Protein AF-A0A972LEL5-F1 (afdb_monomer_lite)

pLDDT: mean 86.58, std 15.91, range [35.53, 98.69]

Foldseek 3Di:
DDKDWDWDDDPPDIKIKIKDWDWDQDPPPHFKIKIKMKMWTPDDDQDVPQRDDWTKMKIKIKIKGKDFPDFDDDDDDDDDVPPPPFGWTWIKMKMKMKMAMDRNCPCVRVQHKDWGMKIKIKMKTFPGAGPVVRKTWIKMKMWMKIAMDHNDPDDRIDIDMDIDTDIDD

Structure (mmCIF, N/CA/C/O backbone):
data_AF-A0A972LEL5-F1
#
_entry.id   AF-A0A972LEL5-F1
#
loop_
_atom_site.group_PDB
_atom_site.id
_atom_site.type_symbol
_atom_site.label_atom_id
_atom_site.label_alt_id
_atom_site.label_comp_id
_atom_site.label_asym_id
_atom_site.label_entity_id
_atom_site.label_seq_id
_atom_site.pdbx_PDB_ins_code
_atom_site.Cartn_x
_atom_site.Cartn_y
_atom_site.Cartn_z
_atom_site.occupancy
_atom_site.B_iso_or_equiv
_atom_site.auth_seq_id
_atom_site.auth_comp_id
_atom_site.auth_asym_id
_atom_site.auth_atom_id
_atom_site.pdbx_PDB_model_num
ATOM 1 N N . MET A 1 1 ? 9.553 7.500 11.298 1.00 89.50 1 MET A N 1
ATOM 2 C CA . MET A 1 1 ? 10.203 7.521 9.968 1.00 89.50 1 MET A CA 1
ATOM 3 C C . MET A 1 1 ? 11.074 6.293 9.850 1.00 89.50 1 MET A C 1
ATOM 5 O O . MET A 1 1 ? 11.608 5.855 10.864 1.00 89.50 1 MET A O 1
ATOM 9 N N . PHE A 1 2 ? 11.202 5.749 8.650 1.00 93.06 2 PHE A N 1
ATOM 10 C CA . PHE A 1 2 ? 12.053 4.605 8.364 1.00 93.06 2 PHE A CA 1
ATOM 11 C C . PHE A 1 2 ? 12.707 4.772 6.995 1.00 93.06 2 PHE A C 1
ATOM 13 O O . PHE A 1 2 ? 12.242 5.536 6.148 1.00 93.06 2 PHE A O 1
ATOM 20 N N . GLY A 1 3 ? 13.802 4.051 6.802 1.00 95.81 3 GLY A N 1
ATOM 21 C CA . GLY A 1 3 ? 14.478 3.935 5.526 1.00 95.81 3 GLY A CA 1
ATOM 22 C C . GLY A 1 3 ? 15.147 2.577 5.448 1.00 95.81 3 GLY A C 1
ATOM 23 O O . GLY A 1 3 ? 15.611 2.048 6.459 1.00 95.81 3 GLY A O 1
ATOM 24 N N . SER A 1 4 ? 15.172 1.998 4.260 1.00 95.81 4 SER A N 1
ATOM 25 C CA . SER A 1 4 ? 15.840 0.729 4.020 1.00 95.81 4 SER A CA 1
ATOM 26 C C . SER A 1 4 ? 16.506 0.711 2.652 1.00 95.81 4 SER A C 1
ATOM 28 O O . SER A 1 4 ? 16.123 1.420 1.720 1.00 95.81 4 SER A O 1
ATOM 30 N N . TYR A 1 5 ? 17.549 -0.104 2.561 1.00 97.19 5 TYR A N 1
ATOM 31 C CA . TYR A 1 5 ? 18.226 -0.436 1.323 1.00 97.19 5 TYR A CA 1
ATOM 32 C C . TYR A 1 5 ? 18.166 -1.949 1.168 1.00 97.19 5 TYR A C 1
ATOM 34 O O . TYR A 1 5 ? 18.605 -2.692 2.048 1.00 97.19 5 TYR A O 1
ATOM 42 N N . LEU A 1 6 ? 17.604 -2.391 0.054 1.00 95.38 6 LEU A N 1
ATOM 43 C CA . LEU A 1 6 ? 17.448 -3.790 -0.290 1.00 95.38 6 LEU A CA 1
ATOM 44 C C . LEU A 1 6 ? 18.367 -4.102 -1.463 1.00 95.38 6 LEU A C 1
ATOM 46 O O . LEU A 1 6 ? 18.382 -3.380 -2.460 1.00 95.38 6 LEU A O 1
ATOM 50 N N . SER A 1 7 ? 19.126 -5.186 -1.342 1.00 95.75 7 SER A N 1
ATOM 51 C CA . SER A 1 7 ? 19.977 -5.675 -2.416 1.00 95.75 7 SER A CA 1
ATOM 52 C C . SER A 1 7 ? 19.750 -7.162 -2.620 1.00 95.75 7 SER A C 1
ATOM 54 O O . SER A 1 7 ? 20.111 -7.971 -1.766 1.00 95.75 7 SER A O 1
ATOM 56 N N . GLU A 1 8 ? 19.201 -7.524 -3.769 1.00 94.25 8 GLU A N 1
ATOM 57 C CA . GLU A 1 8 ? 18.804 -8.888 -4.112 1.00 94.25 8 GLU A CA 1
ATOM 58 C C . GLU A 1 8 ? 19.715 -9.446 -5.212 1.00 94.25 8 GLU A C 1
ATOM 60 O O . GLU A 1 8 ? 20.165 -8.692 -6.085 1.00 94.25 8 GLU A O 1
ATOM 65 N N . PRO A 1 9 ? 20.041 -10.749 -5.182 1.00 91.56 9 PRO A N 1
ATOM 66 C CA . PRO A 1 9 ? 20.733 -11.387 -6.294 1.00 91.56 9 PRO A CA 1
ATOM 67 C C . PRO A 1 9 ? 19.839 -11.389 -7.545 1.00 91.56 9 PRO A C 1
ATOM 69 O O . PRO A 1 9 ? 18.664 -11.738 -7.466 1.00 91.56 9 PRO A O 1
ATOM 72 N N . GLY A 1 10 ? 20.406 -11.014 -8.691 1.00 86.19 10 GLY A N 1
ATOM 73 C CA . GLY A 1 10 ? 19.832 -11.250 -10.018 1.00 86.19 10 GLY A CA 1
ATOM 74 C C . GLY A 1 10 ? 20.594 -12.348 -10.769 1.00 86.19 10 GLY A C 1
ATOM 75 O O . GLY A 1 10 ? 21.506 -12.971 -10.218 1.00 86.19 10 GLY A O 1
ATOM 76 N N . TRP A 1 11 ? 20.231 -12.596 -12.025 1.00 83.19 11 TRP A N 1
ATOM 77 C CA . TRP A 1 11 ? 20.865 -13.574 -12.917 1.00 83.19 11 TRP A CA 1
ATOM 78 C C . TRP A 1 11 ? 22.350 -13.314 -13.211 1.00 83.19 11 TRP A C 1
ATOM 80 O O . TRP A 1 11 ? 23.102 -14.260 -13.433 1.00 83.19 11 TRP A O 1
ATOM 90 N N . GLY A 1 12 ? 22.800 -12.066 -13.190 1.00 84.25 12 GLY A N 1
ATOM 91 C CA . GLY A 1 12 ? 24.187 -11.668 -13.423 1.00 84.25 12 GLY A CA 1
ATOM 92 C C . GLY A 1 12 ? 24.615 -10.407 -12.670 1.00 84.25 12 GLY A C 1
ATOM 93 O O . GLY A 1 12 ? 25.809 -10.224 -12.420 1.00 84.25 12 GLY A O 1
ATOM 94 N N . ARG A 1 13 ? 23.682 -9.538 -12.269 1.00 87.19 13 ARG A N 1
ATOM 95 C CA . ARG A 1 13 ? 23.950 -8.356 -11.432 1.00 87.19 13 ARG A CA 1
ATOM 96 C C . ARG A 1 13 ? 22.955 -8.281 -10.278 1.00 87.19 13 ARG A C 1
ATOM 98 O O . ARG A 1 13 ? 21.888 -8.875 -10.315 1.00 87.19 13 ARG A O 1
ATOM 105 N N . ARG A 1 14 ? 23.317 -7.554 -9.219 1.00 91.94 14 ARG A N 1
ATOM 106 C CA . ARG A 1 14 ? 22.405 -7.333 -8.090 1.00 91.94 14 ARG A CA 1
ATOM 107 C C . ARG A 1 14 ? 21.362 -6.278 -8.441 1.00 91.94 14 ARG A C 1
ATOM 109 O O . ARG A 1 14 ? 21.695 -5.240 -9.015 1.00 91.94 14 ARG A O 1
ATOM 116 N N . ASN A 1 15 ? 20.133 -6.531 -8.015 1.00 94.50 15 ASN A N 1
ATOM 117 C CA . ASN A 1 15 ? 19.061 -5.549 -8.001 1.00 94.50 15 ASN A CA 1
ATOM 118 C C . ASN A 1 15 ? 19.147 -4.764 -6.694 1.00 94.50 15 ASN A C 1
ATOM 120 O O . ASN A 1 15 ? 19.337 -5.345 -5.628 1.00 94.50 15 ASN A O 1
ATOM 124 N N . GLU A 1 16 ? 19.039 -3.443 -6.769 1.00 97.31 16 GLU A N 1
ATOM 125 C CA . GLU A 1 16 ? 19.146 -2.565 -5.604 1.00 97.31 16 GLU A CA 1
ATOM 126 C C . GLU A 1 16 ? 17.928 -1.651 -5.538 1.00 97.31 16 GLU A C 1
ATOM 128 O O . GLU A 1 16 ? 17.557 -1.038 -6.541 1.00 97.31 16 GLU A O 1
ATOM 133 N N . THR A 1 17 ? 17.311 -1.545 -4.369 1.00 97.69 17 THR A N 1
ATOM 134 C CA . THR A 1 17 ? 16.114 -0.733 -4.129 1.00 97.69 17 THR A CA 1
ATOM 135 C C . THR A 1 17 ? 16.321 0.077 -2.861 1.00 97.69 17 THR A C 1
ATOM 137 O O . THR A 1 17 ? 16.796 -0.451 -1.858 1.00 97.69 17 THR A O 1
ATOM 140 N N . VAL A 1 18 ? 15.950 1.352 -2.895 1.00 98.06 18 VAL A N 1
ATOM 141 C CA . VAL A 1 18 ? 15.828 2.170 -1.687 1.00 98.06 18 VAL A CA 1
ATOM 142 C C . VAL A 1 18 ? 14.359 2.356 -1.357 1.00 98.06 18 VAL A C 1
ATOM 144 O O . VAL A 1 18 ? 13.520 2.471 -2.252 1.00 98.06 18 VAL A O 1
ATOM 147 N N . ASN A 1 19 ? 14.059 2.390 -0.071 1.00 97.88 19 ASN A N 1
ATOM 148 C CA . ASN A 1 19 ? 12.744 2.676 0.459 1.00 97.88 19 ASN A CA 1
ATOM 149 C C . ASN A 1 19 ? 12.890 3.708 1.580 1.00 97.88 19 ASN A C 1
ATOM 151 O O . ASN A 1 19 ? 13.829 3.640 2.377 1.00 97.88 19 ASN A O 1
ATOM 155 N N . ALA A 1 20 ? 11.970 4.663 1.632 1.00 97.81 20 ALA A N 1
ATOM 156 C CA . ALA A 1 20 ? 11.805 5.540 2.774 1.00 97.81 20 ALA A CA 1
ATOM 157 C C . ALA A 1 20 ? 10.325 5.799 3.031 1.00 97.81 20 ALA A C 1
ATOM 159 O O . ALA A 1 20 ? 9.523 5.890 2.102 1.00 97.81 20 ALA A O 1
ATOM 160 N N . GLY A 1 21 ? 9.976 5.994 4.296 1.00 97.06 21 GLY A N 1
ATOM 161 C CA . GLY A 1 21 ? 8.604 6.282 4.669 1.00 97.06 21 GLY A CA 1
ATOM 162 C C . GLY A 1 21 ? 8.455 6.868 6.061 1.00 97.06 21 GLY A C 1
ATOM 163 O O . GLY A 1 21 ? 9.403 7.013 6.846 1.00 97.06 21 GLY A O 1
ATOM 164 N N . PHE A 1 22 ? 7.223 7.227 6.381 1.00 93.88 22 PHE A N 1
ATOM 165 C CA . PHE A 1 22 ? 6.836 7.671 7.704 1.00 93.88 22 PHE A CA 1
ATOM 166 C C . PHE A 1 22 ? 5.461 7.131 8.075 1.00 93.88 22 PHE A C 1
ATOM 168 O O . PHE A 1 22 ? 4.638 6.823 7.223 1.00 93.88 22 PHE A O 1
ATOM 175 N N . SER A 1 23 ? 5.247 7.057 9.381 1.00 93.69 23 SER A N 1
ATOM 176 C CA . SER A 1 23 ? 3.963 6.789 10.003 1.00 93.69 23 SER A CA 1
ATOM 177 C C . SER A 1 23 ? 3.742 7.886 11.035 1.00 93.69 23 SER A C 1
ATOM 179 O O . SER A 1 23 ? 4.670 8.231 11.779 1.00 93.69 23 SER A O 1
ATOM 181 N N . LEU A 1 24 ? 2.564 8.492 11.012 1.00 90.69 24 LEU A N 1
ATOM 182 C CA . LEU A 1 24 ? 2.156 9.589 11.873 1.00 90.69 24 LEU A CA 1
ATOM 183 C C . LEU A 1 24 ? 0.822 9.230 12.522 1.00 90.69 24 LEU A C 1
ATOM 185 O O . LEU A 1 24 ? -0.179 9.058 11.834 1.00 90.69 24 LEU A O 1
ATOM 189 N N . SER A 1 25 ? 0.800 9.210 13.849 1.00 91.06 25 SER A N 1
ATOM 190 C CA . SER A 1 25 ? -0.423 9.095 14.644 1.00 91.06 25 SER A CA 1
ATOM 191 C C . SER A 1 25 ? -0.520 10.332 15.536 1.00 91.06 25 SER A C 1
ATOM 193 O O . SER A 1 25 ? 0.098 10.357 16.603 1.00 91.06 25 SER A O 1
ATOM 195 N N . PRO A 1 26 ? -1.174 11.415 15.072 1.00 83.50 26 PRO A N 1
ATOM 196 C CA . PRO A 1 26 ? -1.274 12.639 15.851 1.00 83.50 26 PRO A CA 1
ATOM 197 C C . PRO A 1 26 ? -2.097 12.393 17.118 1.00 83.50 26 PRO A C 1
ATOM 199 O O . PRO A 1 26 ? -3.028 11.595 17.128 1.00 83.50 26 PRO A O 1
ATOM 202 N N . SER A 1 27 ? -1.788 13.127 18.187 1.00 80.00 27 SER A N 1
ATOM 203 C CA . SER A 1 27 ? -2.536 13.029 19.448 1.00 80.00 27 SER A CA 1
ATOM 204 C C . SER A 1 27 ? -3.979 13.530 19.333 1.00 80.00 27 SER A C 1
ATOM 206 O O . SER A 1 27 ? -4.795 13.248 20.201 1.00 80.00 27 SER A O 1
ATOM 208 N N . PHE A 1 28 ? -4.301 14.284 18.278 1.00 78.12 28 PHE A N 1
ATOM 209 C CA . PHE A 1 28 ? -5.660 14.703 17.968 1.00 78.12 28 PHE A CA 1
ATOM 210 C C . PHE A 1 28 ? -5.853 14.820 16.443 1.00 78.12 28 PHE A C 1
ATOM 212 O O . PHE A 1 28 ? -5.041 15.488 15.795 1.00 78.12 28 PHE A O 1
ATOM 219 N N . PRO A 1 29 ? -6.913 14.226 15.861 1.00 82.38 29 PRO A N 1
ATOM 220 C CA . PRO A 1 29 ? -7.912 13.375 16.516 1.00 82.38 29 PRO A CA 1
ATOM 221 C C . PRO A 1 29 ? -7.342 11.997 16.896 1.00 82.38 29 PRO A C 1
ATOM 223 O O . PRO A 1 29 ? -6.607 11.389 16.119 1.00 82.38 29 PRO A O 1
ATOM 226 N N . GLU A 1 30 ? -7.702 11.500 18.085 1.00 81.62 30 GLU A N 1
ATOM 227 C CA . GLU A 1 30 ? -7.351 10.141 18.517 1.00 81.62 30 GLU A CA 1
ATOM 228 C C . GLU A 1 30 ? -7.918 9.115 17.524 1.00 81.62 30 GLU A C 1
ATOM 230 O O . GLU A 1 30 ? -9.053 9.258 17.062 1.00 81.62 30 GLU A O 1
ATOM 235 N N . GLY A 1 31 ? -7.113 8.109 17.172 1.00 80.81 31 GLY A N 1
ATOM 236 C CA . GLY A 1 31 ? -7.474 7.065 16.206 1.00 80.81 31 GLY A CA 1
ATOM 237 C C . GLY A 1 31 ? -7.027 7.329 14.765 1.00 80.81 31 GLY A C 1
ATOM 238 O O . GLY A 1 31 ? -7.102 6.414 13.951 1.00 80.81 31 GLY A O 1
ATOM 239 N N . LEU A 1 32 ? -6.524 8.526 14.430 1.00 88.75 32 LEU A N 1
ATOM 240 C CA . LEU A 1 32 ? -5.970 8.805 13.100 1.00 88.75 32 LEU A CA 1
ATOM 241 C C . LEU A 1 32 ? -4.550 8.238 12.951 1.00 88.75 32 LEU A C 1
ATOM 243 O O . LEU A 1 32 ? -3.676 8.479 13.786 1.00 88.75 32 LEU A O 1
ATOM 247 N N . ARG A 1 33 ? -4.297 7.554 11.835 1.00 93.94 33 ARG A N 1
ATOM 248 C CA . ARG A 1 33 ? -2.968 7.144 11.370 1.00 93.94 33 ARG A CA 1
ATOM 249 C C . ARG A 1 33 ? -2.783 7.569 9.918 1.00 93.94 33 ARG A C 1
ATOM 251 O O . ARG A 1 33 ? -3.660 7.351 9.085 1.00 93.94 33 ARG A O 1
ATOM 258 N N . ILE A 1 34 ? -1.643 8.174 9.615 1.00 94.50 34 ILE A N 1
ATOM 259 C CA . ILE A 1 34 ? -1.225 8.512 8.257 1.00 94.50 34 ILE A CA 1
ATOM 260 C C . ILE A 1 34 ? 0.110 7.832 7.996 1.00 94.50 34 ILE A C 1
ATOM 262 O O . ILE A 1 34 ? 1.084 8.085 8.701 1.00 94.50 34 ILE A O 1
ATOM 266 N N . ASP A 1 35 ? 0.157 7.016 6.956 1.00 96.44 35 ASP A N 1
ATOM 267 C CA . ASP A 1 35 ? 1.354 6.311 6.522 1.00 96.44 35 ASP A CA 1
ATOM 268 C C . ASP A 1 35 ? 1.703 6.759 5.109 1.00 96.44 35 ASP A C 1
ATOM 270 O O . ASP A 1 35 ? 0.824 6.863 4.255 1.00 96.44 35 ASP A O 1
ATOM 274 N N . ALA A 1 36 ? 2.975 7.018 4.836 1.00 97.75 36 ALA A N 1
ATOM 275 C CA . ALA A 1 36 ? 3.444 7.233 3.477 1.00 97.75 36 ALA A CA 1
ATOM 276 C C . ALA A 1 36 ? 4.775 6.529 3.256 1.00 97.75 36 ALA A C 1
ATOM 278 O O . ALA A 1 36 ? 5.640 6.507 4.133 1.00 97.75 36 ALA A O 1
ATOM 279 N N . GLU A 1 37 ? 4.942 5.978 2.065 1.00 98.25 37 GLU A N 1
ATOM 280 C CA . GLU A 1 37 ? 6.098 5.181 1.688 1.00 98.25 37 GLU A CA 1
ATOM 281 C C . GLU A 1 37 ? 6.457 5.447 0.230 1.00 98.25 37 GLU A C 1
ATOM 283 O O . GLU A 1 37 ? 5.588 5.562 -0.635 1.00 98.25 37 GLU A O 1
ATOM 288 N N . TYR A 1 38 ? 7.750 5.543 -0.044 1.00 98.25 38 TYR A N 1
ATOM 289 C CA . TYR A 1 38 ? 8.300 5.658 -1.380 1.00 98.25 38 TYR A CA 1
ATOM 290 C C . TYR A 1 38 ? 9.412 4.634 -1.568 1.00 98.25 38 TYR A C 1
ATOM 292 O O . TYR A 1 38 ? 10.344 4.557 -0.766 1.00 98.25 38 TYR A O 1
ATOM 300 N N . MET A 1 39 ? 9.333 3.879 -2.655 1.00 98.12 39 MET A N 1
ATOM 301 C CA . MET A 1 39 ? 10.312 2.880 -3.064 1.00 98.12 39 MET A CA 1
ATOM 302 C C . MET A 1 39 ? 10.816 3.216 -4.463 1.00 98.12 39 MET A C 1
ATOM 304 O O . MET A 1 39 ? 10.015 3.509 -5.345 1.00 98.12 39 MET A O 1
ATOM 308 N N . LYS A 1 40 ? 12.131 3.146 -4.691 1.00 98.19 40 LYS A N 1
ATOM 309 C CA . LYS A 1 40 ? 12.738 3.346 -6.018 1.00 98.19 40 LYS A CA 1
ATOM 310 C C . LYS A 1 40 ? 13.829 2.319 -6.270 1.00 98.19 40 LYS A C 1
ATOM 312 O O . LYS A 1 40 ? 14.738 2.130 -5.455 1.00 98.19 40 LYS A O 1
ATOM 317 N N . ALA A 1 41 ? 13.766 1.694 -7.434 1.00 97.38 41 ALA A N 1
ATOM 318 C CA . ALA A 1 41 ? 14.840 0.888 -7.977 1.00 97.38 41 ALA A CA 1
ATOM 319 C C . ALA A 1 41 ? 16.058 1.769 -8.305 1.00 97.38 41 ALA A C 1
ATOM 321 O O . ALA A 1 41 ? 15.975 2.722 -9.079 1.00 97.38 41 ALA A O 1
ATOM 322 N N . LEU A 1 42 ? 17.214 1.444 -7.732 1.00 95.94 42 LEU A N 1
ATOM 323 C CA . LEU A 1 42 ? 18.483 2.119 -8.017 1.00 95.94 42 LEU A CA 1
ATOM 324 C C . LEU A 1 42 ? 19.243 1.417 -9.141 1.00 95.94 42 LEU A C 1
ATOM 326 O O . LEU A 1 42 ? 19.792 2.072 -10.036 1.00 95.94 42 LEU A O 1
ATOM 330 N N . LYS A 1 43 ? 19.255 0.083 -9.078 1.00 94.44 43 LYS A N 1
ATOM 331 C CA . LYS A 1 43 ? 19.858 -0.802 -10.071 1.00 94.44 43 LYS A CA 1
ATOM 332 C C . LYS A 1 43 ? 18.918 -1.960 -10.350 1.00 94.44 43 LYS A C 1
ATOM 334 O O . LYS A 1 43 ? 18.326 -2.526 -9.421 1.00 94.44 43 LYS A O 1
ATOM 339 N N . ARG A 1 44 ? 18.815 -2.305 -11.625 1.00 93.19 44 ARG A N 1
ATOM 340 C CA . ARG A 1 44 ? 18.132 -3.504 -12.091 1.00 93.19 44 ARG A CA 1
ATOM 341 C C . ARG A 1 44 ? 19.019 -4.260 -13.056 1.00 93.19 44 ARG A C 1
ATOM 343 O O . ARG A 1 44 ? 20.002 -3.726 -13.566 1.00 93.19 44 ARG A O 1
ATOM 350 N N . GLU A 1 45 ? 18.672 -5.504 -13.307 1.00 90.19 45 GLU A N 1
ATOM 351 C CA . GLU A 1 45 ? 19.174 -6.193 -14.482 1.00 90.19 45 GLU A CA 1
ATOM 352 C C . GLU A 1 45 ? 18.569 -5.600 -15.750 1.00 90.19 45 GLU A C 1
ATOM 354 O O . GLU A 1 45 ? 17.513 -4.965 -15.731 1.00 90.19 45 GLU A O 1
ATOM 359 N N . GLU A 1 46 ? 19.288 -5.759 -16.854 1.00 89.31 46 GLU A N 1
ATOM 360 C CA . GLU A 1 46 ? 18.771 -5.355 -18.153 1.00 89.31 46 GLU A CA 1
ATOM 361 C C . GLU A 1 46 ? 17.665 -6.319 -18.568 1.00 89.31 46 GLU A C 1
ATOM 363 O O . GLU A 1 46 ? 17.818 -7.539 -18.480 1.00 89.31 46 GLU A O 1
ATOM 368 N N . TYR A 1 47 ? 16.543 -5.766 -19.018 1.00 81.50 47 TYR A N 1
ATOM 369 C CA . TYR A 1 47 ? 15.420 -6.577 -19.458 1.00 81.50 47 TYR A CA 1
ATOM 370 C C . TYR A 1 47 ? 15.775 -7.273 -20.774 1.00 81.50 47 TYR A C 1
ATOM 372 O O . TYR A 1 47 ? 16.188 -6.628 -21.748 1.00 81.50 47 TYR A O 1
ATOM 380 N N . ALA A 1 48 ? 15.607 -8.596 -20.807 1.00 71.88 48 ALA A N 1
ATOM 381 C CA . ALA A 1 48 ? 15.839 -9.386 -22.007 1.00 71.88 48 ALA A CA 1
ATOM 382 C C . ALA A 1 48 ? 14.904 -8.899 -23.128 1.00 71.88 48 ALA A C 1
ATOM 384 O O . ALA A 1 48 ? 13.686 -8.936 -22.985 1.00 71.88 48 ALA A O 1
ATOM 385 N N . GLY A 1 49 ? 15.483 -8.414 -24.229 1.00 73.81 49 GLY A N 1
ATOM 386 C CA . GLY A 1 49 ? 14.748 -7.852 -25.369 1.00 73.81 49 GLY A CA 1
ATOM 387 C C . GLY A 1 49 ? 14.755 -6.321 -25.454 1.00 73.81 49 GLY A C 1
ATOM 388 O O . GLY A 1 49 ? 14.672 -5.804 -26.561 1.00 73.81 49 GLY A O 1
ATOM 389 N N . ALA A 1 50 ? 14.949 -5.603 -24.341 1.00 80.75 50 ALA A N 1
ATOM 390 C CA . ALA A 1 50 ? 15.035 -4.136 -24.335 1.00 80.75 50 ALA A CA 1
ATOM 391 C C . ALA A 1 50 ? 16.469 -3.598 -24.216 1.00 80.75 50 ALA A C 1
ATOM 393 O O . ALA A 1 50 ? 16.740 -2.462 -24.597 1.00 80.75 50 ALA A O 1
ATOM 394 N N . GLY A 1 51 ? 17.400 -4.388 -23.665 1.00 84.25 51 GLY A N 1
ATOM 395 C CA . GLY A 1 51 ? 18.808 -3.988 -23.531 1.00 84.25 51 GLY A CA 1
ATOM 396 C C . GLY A 1 51 ? 19.038 -2.794 -22.596 1.00 84.25 51 GLY A C 1
ATOM 397 O O . GLY A 1 51 ? 20.076 -2.140 -22.672 1.00 84.25 51 GLY A O 1
ATOM 398 N N . ARG A 1 52 ? 18.070 -2.485 -21.723 1.00 89.56 52 ARG A N 1
ATOM 399 C CA . ARG A 1 52 ? 18.176 -1.424 -20.717 1.00 89.56 52 ARG A CA 1
ATOM 400 C C . ARG A 1 52 ? 17.568 -1.839 -19.382 1.00 89.56 52 ARG A C 1
ATOM 402 O O . ARG A 1 52 ? 16.845 -2.828 -19.289 1.00 89.56 52 ARG A O 1
ATOM 409 N N . GLN A 1 53 ? 17.895 -1.070 -18.349 1.00 92.88 53 GLN A N 1
ATOM 410 C CA . GLN A 1 53 ? 17.333 -1.210 -17.007 1.00 92.88 53 GLN A CA 1
ATOM 411 C C . GLN A 1 53 ? 16.119 -0.296 -16.858 1.00 92.88 53 GLN A C 1
ATOM 413 O O . GLN A 1 53 ? 16.166 0.846 -17.318 1.00 92.88 53 GLN A O 1
ATOM 418 N N . TYR A 1 54 ? 15.103 -0.780 -16.149 1.00 93.81 54 TYR A N 1
ATOM 419 C CA . TYR A 1 54 ? 13.913 -0.014 -15.788 1.00 93.81 54 TYR A CA 1
ATOM 420 C C . TYR A 1 54 ? 13.930 0.263 -14.295 1.00 93.81 54 TYR A C 1
ATOM 422 O O . TYR A 1 54 ? 13.887 -0.650 -13.472 1.00 93.81 54 TYR A O 1
ATOM 430 N N . LYS A 1 55 ? 14.072 1.529 -13.922 1.00 95.50 55 LYS A N 1
ATOM 431 C CA . LYS A 1 55 ? 14.169 1.958 -12.530 1.00 95.50 55 LYS A CA 1
ATOM 432 C C . LYS A 1 55 ? 12.794 2.296 -11.986 1.00 95.50 55 LYS A C 1
ATOM 434 O O . LYS A 1 55 ? 12.487 3.457 -11.741 1.00 95.50 55 LYS A O 1
ATOM 439 N N . GLU A 1 56 ? 11.984 1.276 -11.767 1.00 96.62 56 GLU A N 1
ATOM 440 C CA . GLU A 1 56 ? 10.609 1.434 -11.297 1.00 96.62 56 GLU A CA 1
ATOM 441 C C . GLU A 1 56 ? 10.541 2.124 -9.923 1.00 96.62 56 GLU A C 1
ATOM 443 O O . GLU A 1 56 ? 11.452 2.002 -9.090 1.00 96.62 56 GLU A O 1
ATOM 448 N N . ALA A 1 57 ? 9.449 2.840 -9.674 1.00 97.94 57 ALA A N 1
ATOM 449 C CA . ALA A 1 57 ? 9.142 3.457 -8.393 1.00 97.94 57 ALA A CA 1
ATOM 450 C C . ALA A 1 57 ? 7.706 3.178 -7.965 1.00 97.94 57 ALA A C 1
ATOM 452 O O . ALA A 1 57 ? 6.801 3.088 -8.793 1.00 97.94 57 ALA A O 1
ATOM 453 N N . VAL A 1 58 ? 7.489 3.140 -6.655 1.00 98.12 58 VAL A N 1
ATOM 454 C CA . VAL A 1 58 ? 6.151 3.126 -6.068 1.00 98.12 58 VAL A CA 1
ATOM 455 C C . VAL A 1 58 ? 6.089 4.172 -4.973 1.00 98.12 58 VAL A C 1
ATOM 457 O O . VAL A 1 58 ? 6.945 4.212 -4.093 1.00 98.12 58 VAL A O 1
ATOM 460 N N . PHE A 1 59 ? 5.068 5.014 -5.020 1.00 98.38 59 PHE A N 1
ATOM 461 C CA . PHE A 1 59 ? 4.678 5.875 -3.915 1.00 98.38 59 PHE A CA 1
ATOM 462 C C . PHE A 1 59 ? 3.347 5.381 -3.370 1.00 98.38 59 PHE A C 1
ATOM 464 O O . PHE A 1 59 ? 2.439 5.099 -4.148 1.00 98.38 59 PHE A O 1
ATOM 471 N N . SER A 1 60 ? 3.195 5.319 -2.054 1.00 98.31 60 SER A N 1
ATOM 472 C CA . SER A 1 60 ? 1.895 5.095 -1.442 1.00 98.31 60 SER A CA 1
ATOM 473 C C . SER A 1 60 ? 1.660 6.011 -0.256 1.00 98.31 60 SER A C 1
ATOM 475 O O . SER A 1 60 ? 2.586 6.360 0.474 1.00 98.31 60 SER A O 1
ATOM 477 N N . VAL A 1 61 ? 0.404 6.400 -0.074 1.00 98.31 61 VAL A N 1
ATOM 478 C CA . VAL A 1 61 ? -0.068 7.137 1.094 1.00 98.31 61 VAL A CA 1
ATOM 479 C C . VAL A 1 61 ? -1.379 6.530 1.561 1.00 98.31 61 VAL A C 1
ATOM 481 O O . VAL A 1 61 ? -2.261 6.230 0.757 1.00 98.31 61 VAL A O 1
ATOM 484 N N . THR A 1 62 ? -1.493 6.337 2.866 1.00 98.12 62 THR A N 1
ATOM 485 C CA . THR A 1 62 ? -2.657 5.766 3.529 1.00 98.12 62 THR A CA 1
ATOM 486 C C . THR A 1 62 ? -3.094 6.696 4.646 1.00 98.12 62 THR A C 1
ATOM 488 O O . THR A 1 62 ? -2.266 7.178 5.414 1.00 98.12 62 THR A O 1
ATOM 491 N N . ALA A 1 63 ? -4.396 6.926 4.752 1.00 96.81 63 ALA A N 1
ATOM 492 C CA . ALA A 1 63 ? -5.020 7.523 5.920 1.00 96.81 63 ALA A CA 1
ATOM 493 C C . ALA A 1 63 ? -6.003 6.506 6.497 1.00 96.81 63 ALA A C 1
ATOM 495 O O . ALA A 1 63 ? -6.910 6.057 5.796 1.00 96.81 63 ALA A O 1
ATOM 496 N N . ALA A 1 64 ? -5.810 6.135 7.756 1.00 95.81 64 ALA A N 1
ATOM 497 C CA . ALA A 1 64 ? -6.666 5.218 8.486 1.00 95.81 64 ALA A CA 1
ATOM 498 C C . ALA A 1 64 ? -7.224 5.899 9.734 1.00 95.81 64 ALA A C 1
ATOM 500 O O . ALA A 1 64 ? -6.548 6.716 10.358 1.00 95.81 64 ALA A O 1
ATOM 501 N N . TYR A 1 65 ? -8.457 5.568 10.091 1.00 91.88 65 TYR A N 1
ATOM 502 C CA . TYR A 1 65 ? -9.093 6.049 11.305 1.00 91.88 65 TYR A CA 1
ATOM 503 C C . TYR A 1 65 ? -9.762 4.894 12.042 1.00 91.88 65 TYR A C 1
ATOM 505 O O . TYR A 1 65 ? -10.578 4.174 11.462 1.00 91.88 65 TYR A O 1
ATOM 513 N N . GLU A 1 66 ? -9.417 4.730 13.314 1.00 89.25 66 GLU A N 1
ATOM 514 C CA . GLU A 1 66 ? -10.014 3.734 14.196 1.00 89.25 66 GLU A CA 1
ATOM 515 C C . GLU A 1 66 ? -11.134 4.346 15.045 1.00 89.25 66 GLU A C 1
ATOM 517 O O . GLU A 1 66 ? -10.939 5.300 15.797 1.00 89.25 66 GLU A O 1
ATOM 522 N N . PHE A 1 67 ? -12.319 3.751 14.950 1.00 85.38 67 PHE A N 1
ATOM 523 C CA . PHE A 1 67 ? -13.470 4.039 15.789 1.00 85.38 67 PHE A CA 1
ATOM 524 C C . PHE A 1 67 ? -13.616 2.943 16.843 1.00 85.38 67 PHE A C 1
ATOM 526 O O . PHE A 1 67 ? -13.833 1.781 16.503 1.00 85.38 67 PHE A O 1
ATOM 533 N N . VAL A 1 68 ? -13.605 3.294 18.129 1.00 78.75 68 VAL A N 1
ATOM 534 C CA . VAL A 1 68 ? -13.977 2.345 19.189 1.00 78.75 68 VAL A CA 1
ATOM 535 C C . VAL A 1 68 ? -15.491 2.396 19.384 1.00 78.75 68 VAL A C 1
ATOM 537 O O . VAL A 1 68 ? -16.009 3.286 20.056 1.00 78.75 68 VAL A O 1
ATOM 540 N N . LEU A 1 69 ? -16.220 1.450 18.784 1.00 70.31 69 LEU A N 1
ATOM 541 C CA . LEU A 1 69 ? -17.690 1.481 18.763 1.00 70.31 69 LEU A CA 1
ATOM 542 C C . LEU A 1 69 ? -18.307 1.147 20.126 1.00 70.31 69 LEU A C 1
ATOM 544 O O . LEU A 1 69 ? -19.364 1.670 20.485 1.00 70.31 69 LEU A O 1
ATOM 548 N N . ARG A 1 70 ? -17.655 0.265 20.891 1.00 63.09 70 ARG A N 1
ATOM 549 C CA . ARG A 1 70 ? -18.070 -0.140 22.238 1.00 63.09 70 ARG A CA 1
ATOM 550 C C . ARG A 1 70 ? -16.851 -0.416 23.109 1.00 63.09 70 ARG A C 1
ATOM 552 O O . ARG A 1 70 ? -15.975 -1.181 22.717 1.00 63.09 70 ARG A O 1
ATOM 559 N N . LYS A 1 71 ? -16.848 0.156 24.316 1.00 58.84 71 LYS A N 1
ATOM 560 C CA . LYS A 1 71 ? -16.036 -0.298 25.453 1.00 58.84 71 LYS A CA 1
ATOM 561 C C . LYS A 1 71 ? -16.997 -0.888 26.482 1.00 58.84 71 LYS A C 1
ATOM 563 O O . LYS A 1 71 ? -17.859 -0.169 26.986 1.00 58.84 71 LYS A O 1
ATOM 568 N N . ARG A 1 72 ? -16.922 -2.192 26.763 1.00 56.69 72 ARG A N 1
ATOM 569 C CA . ARG A 1 72 ? -17.691 -2.791 27.867 1.00 56.69 72 ARG A CA 1
ATOM 570 C C . ARG A 1 72 ? -16.863 -2.728 29.144 1.00 56.69 72 ARG A C 1
ATOM 572 O O . ARG A 1 72 ? -15.869 -3.432 29.255 1.00 56.69 72 ARG A O 1
ATOM 579 N N . GLU A 1 73 ? 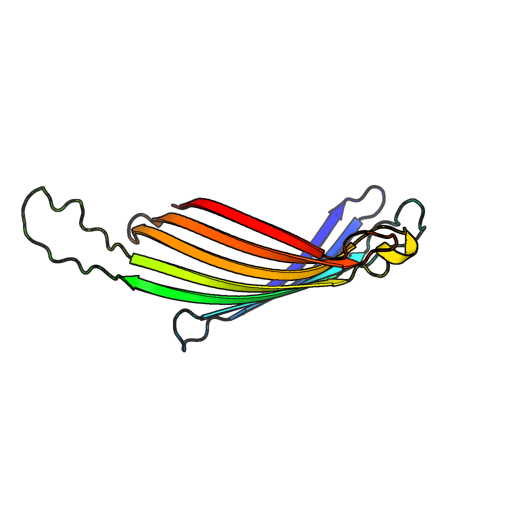-17.282 -1.906 30.102 1.00 47.81 73 GLU A N 1
ATOM 580 C CA . GLU A 1 73 ? -16.682 -1.900 31.438 1.00 47.81 73 GLU A CA 1
ATOM 581 C C . GLU A 1 73 ? -17.072 -3.147 32.240 1.00 47.81 73 GLU A C 1
ATOM 583 O O . GLU A 1 73 ? -18.220 -3.604 32.221 1.00 47.81 73 GLU A O 1
ATOM 588 N N . SER A 1 74 ? -16.099 -3.670 32.986 1.00 46.19 74 SER A N 1
ATOM 589 C CA . SER A 1 74 ? -16.283 -4.748 33.953 1.00 46.19 74 SER A CA 1
ATOM 590 C C . SER A 1 74 ? -17.085 -4.246 35.158 1.00 46.19 74 SER A C 1
ATOM 592 O O . SER A 1 74 ? -16.607 -3.423 35.937 1.00 46.19 74 SER A O 1
ATOM 594 N N . ARG A 1 75 ? -18.306 -4.756 35.343 1.00 42.91 75 ARG A N 1
ATOM 595 C CA . ARG A 1 75 ? -18.999 -4.712 36.639 1.00 42.91 75 ARG A CA 1
ATOM 596 C C . ARG A 1 75 ? -18.873 -6.090 37.284 1.00 42.91 75 ARG A C 1
ATOM 598 O O . ARG A 1 75 ? -19.578 -7.013 36.888 1.00 42.91 75 ARG A O 1
ATOM 605 N N . GLY A 1 76 ? -17.946 -6.223 38.234 1.00 39.12 76 GLY A N 1
ATOM 606 C CA . GLY A 1 76 ? -17.756 -7.446 39.021 1.00 39.12 76 GLY A CA 1
ATOM 607 C C . GLY A 1 76 ? -18.959 -7.787 39.911 1.00 39.12 76 GLY A C 1
ATOM 608 O O . GLY A 1 76 ? -19.734 -6.904 40.290 1.00 39.12 76 GLY A O 1
ATOM 609 N N . GLY A 1 77 ? -19.096 -9.066 40.261 1.00 35.53 77 GLY A N 1
ATOM 610 C CA . GLY A 1 77 ? -20.120 -9.597 41.155 1.00 35.53 77 GLY A CA 1
ATOM 611 C C . GLY A 1 77 ? -19.958 -11.105 41.372 1.00 35.53 77 GLY A C 1
ATOM 612 O O . GLY A 1 77 ? -20.460 -11.897 40.577 1.00 35.53 77 GLY A O 1
ATOM 613 N N . GLY A 1 78 ? -19.274 -11.450 42.471 1.00 44.44 78 GLY A N 1
ATOM 614 C CA . GLY A 1 78 ? -18.897 -12.784 42.949 1.00 44.44 78 GLY A CA 1
ATOM 615 C C . GLY A 1 78 ? -19.822 -13.938 42.564 1.00 44.44 78 GLY A C 1
ATOM 616 O O . GLY A 1 78 ? -20.981 -13.919 42.970 1.00 44.44 78 GLY A O 1
ATOM 617 N N . LEU A 1 79 ? -19.268 -14.950 41.876 1.00 46.19 79 LEU A N 1
ATOM 618 C CA . LEU A 1 79 ? -19.614 -16.396 41.859 1.00 46.19 79 LEU A CA 1
ATOM 619 C C . LEU A 1 79 ? -19.404 -16.966 40.448 1.00 46.19 79 LEU A C 1
ATOM 621 O O . LEU A 1 79 ? -20.128 -16.574 39.548 1.00 46.19 79 LEU A O 1
ATOM 625 N N . PHE A 1 80 ? -18.453 -17.905 40.296 1.00 40.66 80 PHE A N 1
ATOM 626 C CA . PHE A 1 80 ? -18.156 -18.912 39.235 1.00 40.66 80 PHE A CA 1
ATOM 627 C C . PHE A 1 80 ? -18.504 -18.685 37.732 1.00 40.66 80 PHE A C 1
ATOM 629 O O . PHE A 1 80 ? -17.834 -19.268 36.881 1.00 40.66 80 PHE A O 1
ATOM 636 N N . ALA A 1 81 ? -19.460 -17.832 37.371 1.00 43.09 81 ALA A N 1
ATOM 637 C CA . ALA A 1 81 ? -19.719 -17.262 3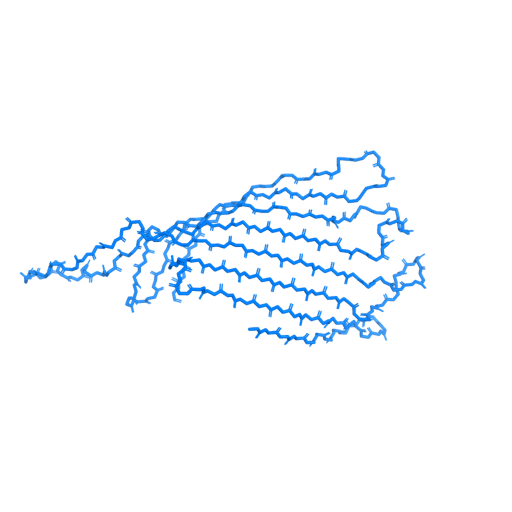6.049 1.00 43.09 81 ALA A CA 1
ATOM 638 C C . ALA A 1 81 ? -18.747 -16.117 35.668 1.00 43.09 81 ALA A C 1
ATOM 640 O O . ALA A 1 81 ? -18.676 -15.728 34.503 1.00 43.09 81 ALA A O 1
ATOM 641 N N . GLU A 1 82 ? -17.952 -15.612 36.618 1.00 39.06 82 GLU A N 1
ATOM 642 C CA . GLU A 1 82 ? -17.041 -14.461 36.462 1.00 39.06 82 GLU A CA 1
ATOM 643 C C . GLU A 1 82 ? -15.750 -14.714 35.654 1.00 39.06 82 GLU A C 1
ATOM 645 O O . GLU A 1 82 ? -14.918 -13.822 35.534 1.00 39.06 82 GLU A O 1
ATOM 650 N N . ARG A 1 83 ? -15.569 -15.879 35.015 1.00 42.47 83 ARG A N 1
ATOM 651 C CA . ARG A 1 83 ? -14.418 -16.100 34.106 1.00 42.47 83 ARG A CA 1
ATOM 652 C C . ARG A 1 83 ? -14.592 -15.506 32.699 1.00 42.47 83 ARG A C 1
ATOM 654 O O . ARG A 1 83 ? -13.744 -15.732 31.849 1.00 42.47 83 ARG A O 1
ATOM 661 N N . ARG A 1 84 ? -15.680 -14.778 32.420 1.00 40.91 84 ARG A N 1
ATOM 662 C CA . ARG A 1 84 ? -15.942 -14.148 31.106 1.00 40.91 84 ARG A CA 1
ATOM 663 C C . ARG A 1 84 ? -15.875 -12.617 31.120 1.00 40.91 84 ARG A C 1
ATOM 665 O O . ARG A 1 84 ? -16.445 -11.976 30.242 1.00 40.91 84 ARG A O 1
ATOM 672 N N . ALA A 1 85 ? -15.196 -12.020 32.093 1.00 40.72 85 ALA A N 1
ATOM 673 C CA . ALA A 1 85 ? -14.978 -10.577 32.125 1.00 40.72 85 ALA A CA 1
ATOM 674 C C . ALA A 1 85 ? -13.647 -10.222 31.443 1.00 40.72 85 ALA A C 1
ATOM 676 O O . ALA A 1 85 ? -12.672 -9.882 32.103 1.00 40.72 85 ALA A O 1
ATOM 677 N N . HIS A 1 86 ? -13.621 -10.328 30.116 1.00 48.47 86 HIS A N 1
ATOM 678 C CA . HIS A 1 86 ? -12.570 -9.739 29.287 1.00 48.47 86 HIS A CA 1
ATOM 679 C C . HIS A 1 86 ? -13.062 -8.369 28.808 1.00 48.47 86 HIS A C 1
ATOM 681 O O . HIS A 1 86 ? -14.240 -8.228 28.464 1.00 48.47 86 HIS A O 1
ATOM 687 N N . LEU A 1 87 ? -12.200 -7.350 28.832 1.00 49.19 87 LEU A N 1
ATOM 688 C CA . LEU A 1 87 ? -12.487 -6.057 28.209 1.00 49.19 87 LEU A CA 1
ATOM 689 C C . LEU A 1 87 ? -12.624 -6.299 26.704 1.00 49.19 87 LEU A C 1
ATOM 691 O O . LEU A 1 87 ? -11.627 -6.409 26.004 1.00 49.19 87 LEU A O 1
ATOM 695 N N . ILE A 1 88 ? -13.863 -6.448 26.232 1.00 59.72 88 ILE A N 1
ATOM 696 C CA . ILE A 1 88 ? -14.161 -6.594 24.809 1.00 59.72 88 ILE A CA 1
ATOM 697 C C . ILE A 1 88 ? -14.295 -5.189 24.236 1.00 59.72 88 ILE A C 1
ATOM 699 O O . ILE A 1 88 ? -15.257 -4.474 24.553 1.00 59.72 88 ILE A O 1
ATOM 703 N N . SER A 1 89 ? -13.332 -4.799 23.409 1.00 67.50 89 SER A N 1
ATOM 704 C CA . SER A 1 89 ? -13.467 -3.649 22.521 1.00 67.50 89 SER A CA 1
ATOM 705 C C . SER A 1 89 ? -13.916 -4.115 21.135 1.00 67.50 89 SER A C 1
ATOM 707 O O . SER A 1 89 ? -13.529 -5.178 20.655 1.00 67.50 89 SER A O 1
ATOM 709 N N . GLU A 1 90 ? -14.778 -3.329 20.495 1.00 79.19 90 GLU A N 1
ATOM 710 C CA . GLU A 1 90 ? -15.218 -3.569 19.115 1.00 79.19 90 GLU A CA 1
ATOM 711 C C . GLU A 1 90 ? -14.707 -2.430 18.209 1.00 79.19 90 GLU A C 1
ATOM 713 O O . GLU A 1 90 ? -15.478 -1.523 17.872 1.00 79.19 90 GLU A O 1
ATOM 718 N N . PRO A 1 91 ? -13.399 -2.386 17.883 1.00 82.12 91 PRO A N 1
ATOM 719 C CA . PRO A 1 91 ? -12.857 -1.369 16.995 1.00 82.12 91 PRO A CA 1
ATOM 720 C C . PRO A 1 91 ? -13.287 -1.604 15.541 1.00 82.12 91 PRO A C 1
ATOM 722 O O . PRO A 1 91 ? -13.301 -2.732 15.035 1.00 82.12 91 PRO A O 1
ATOM 725 N N . LEU A 1 92 ? -13.606 -0.504 14.867 1.00 89.19 92 LEU A N 1
ATOM 726 C CA . LEU A 1 92 ? -13.795 -0.407 13.428 1.00 89.19 92 LEU A CA 1
ATOM 727 C C . LEU A 1 92 ? -12.699 0.501 12.867 1.00 89.19 92 LEU A C 1
ATOM 729 O O . LEU A 1 92 ? -12.715 1.699 13.119 1.00 89.19 92 LEU A O 1
ATOM 733 N N . GLU A 1 93 ? -11.774 -0.047 12.090 1.00 92.25 93 GLU A N 1
ATOM 734 C CA . GLU A 1 93 ? -10.792 0.734 11.332 1.00 92.25 93 GLU A CA 1
ATOM 735 C C . GLU A 1 93 ? -11.330 0.964 9.918 1.00 92.25 93 GLU A C 1
ATOM 737 O O . GLU A 1 93 ? -11.807 0.027 9.275 1.00 92.25 93 GLU A O 1
ATOM 742 N N . VAL A 1 94 ? -11.255 2.197 9.422 1.00 96.31 94 VAL A N 1
ATOM 743 C CA . VAL A 1 94 ? -11.511 2.536 8.016 1.00 96.31 94 VAL A CA 1
ATOM 744 C C . VAL A 1 94 ? -10.246 3.140 7.434 1.00 96.31 94 VAL A C 1
ATOM 746 O O . VAL A 1 94 ? -9.652 4.019 8.054 1.00 96.31 94 VAL A O 1
ATOM 749 N N . ALA A 1 95 ? -9.845 2.702 6.243 1.00 97.19 95 ALA A N 1
ATOM 750 C CA . ALA A 1 95 ? -8.628 3.158 5.588 1.00 97.19 95 ALA A CA 1
ATOM 751 C C . ALA A 1 95 ? -8.866 3.545 4.126 1.00 97.19 95 ALA A C 1
ATOM 753 O O . ALA A 1 95 ? -9.580 2.866 3.385 1.00 97.19 95 ALA A O 1
ATOM 754 N N . LEU A 1 96 ? -8.214 4.627 3.712 1.00 98.31 96 LEU A N 1
ATOM 755 C CA . LEU A 1 96 ? -8.089 5.063 2.327 1.00 98.31 96 LEU A CA 1
ATOM 756 C C . LEU A 1 96 ? -6.619 4.999 1.942 1.00 98.31 96 LEU A C 1
ATOM 758 O O . LEU A 1 96 ? -5.778 5.533 2.665 1.00 98.31 96 LEU A O 1
ATOM 762 N N . ARG A 1 97 ? -6.313 4.392 0.798 1.00 98.44 97 ARG A N 1
ATOM 763 C CA . ARG A 1 97 ? -4.953 4.320 0.266 1.00 98.44 97 ARG A CA 1
ATOM 764 C C . ARG A 1 9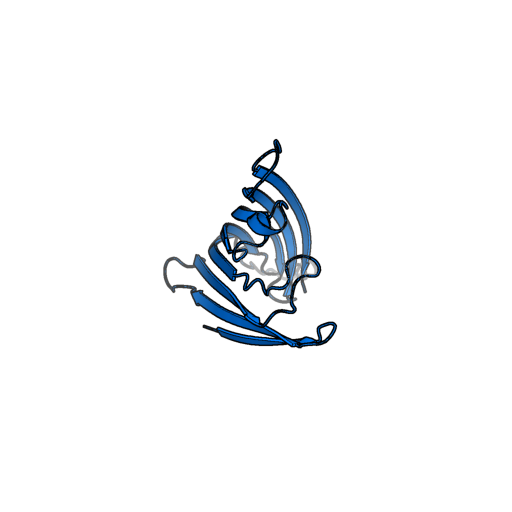7 ? -4.914 4.759 -1.188 1.00 98.44 97 ARG A C 1
ATOM 766 O O . ARG A 1 97 ? -5.761 4.365 -1.987 1.00 98.44 97 ARG A O 1
ATOM 773 N N . TYR A 1 98 ? -3.895 5.542 -1.513 1.00 98.62 98 TYR A N 1
ATOM 774 C CA . TYR A 1 98 ? -3.49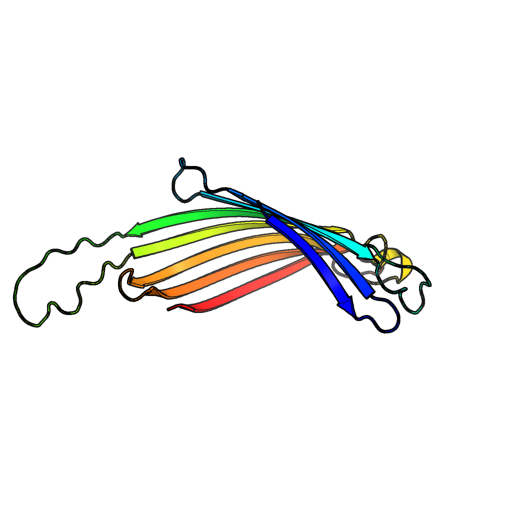4 5.850 -2.876 1.00 98.62 98 TYR A CA 1
ATOM 775 C C . TYR A 1 98 ? -2.098 5.287 -3.128 1.00 98.62 98 TYR A C 1
ATOM 777 O O . TYR A 1 98 ? -1.210 5.431 -2.286 1.00 98.62 98 TYR A O 1
ATOM 785 N N . GLU A 1 99 ? -1.908 4.667 -4.286 1.00 98.69 99 GLU A N 1
ATOM 786 C CA . GLU A 1 99 ? -0.618 4.181 -4.761 1.00 98.69 99 GLU A CA 1
ATOM 787 C C . GLU A 1 99 ? -0.366 4.706 -6.180 1.00 98.69 99 GLU A C 1
ATOM 789 O O . GLU A 1 99 ? -1.253 4.664 -7.031 1.00 98.69 99 GLU A O 1
ATOM 794 N N . TYR A 1 100 ? 0.845 5.187 -6.438 1.00 98.56 100 TYR A N 1
ATOM 795 C CA . TYR A 1 100 ? 1.322 5.600 -7.753 1.00 98.56 100 TYR A CA 1
ATOM 796 C C . TYR A 1 100 ? 2.523 4.748 -8.147 1.00 98.56 100 TYR A C 1
ATOM 798 O O . TYR A 1 100 ? 3.446 4.577 -7.350 1.00 98.56 100 TYR A O 1
ATOM 806 N N . PHE A 1 101 ? 2.521 4.259 -9.382 1.00 98.38 101 PHE A N 1
ATOM 807 C CA . PHE A 1 101 ? 3.523 3.344 -9.913 1.00 98.38 101 PHE A CA 1
ATOM 808 C C . PHE A 1 101 ? 4.191 3.985 -11.128 1.00 98.38 101 PHE A C 1
ATOM 810 O O . PHE A 1 101 ? 3.535 4.258 -12.132 1.00 98.38 101 PHE A O 1
ATOM 817 N N . ASP A 1 102 ? 5.491 4.232 -11.040 1.00 97.69 102 ASP A N 1
ATOM 818 C CA . ASP A 1 102 ? 6.348 4.666 -12.143 1.00 97.69 102 ASP A CA 1
ATOM 819 C C . ASP A 1 102 ? 7.083 3.437 -12.680 1.00 97.69 102 ASP A C 1
ATOM 821 O O . ASP A 1 102 ? 7.832 2.800 -11.943 1.00 97.69 102 ASP A O 1
ATOM 825 N N . ASP A 1 103 ? 6.851 3.083 -13.937 1.00 95.50 103 ASP A N 1
ATOM 826 C CA . ASP A 1 103 ? 7.454 1.914 -14.576 1.00 95.50 103 ASP A CA 1
ATOM 827 C C . ASP A 1 103 ? 8.730 2.259 -15.363 1.00 95.50 103 ASP A C 1
ATOM 829 O O . ASP A 1 103 ? 9.294 1.391 -16.026 1.00 95.50 103 ASP A O 1
ATOM 833 N N . ASP A 1 104 ? 9.198 3.513 -15.302 1.00 96.00 104 ASP A N 1
ATOM 834 C CA . ASP A 1 104 ? 10.373 4.002 -16.035 1.00 96.00 104 ASP A CA 1
ATOM 835 C C . ASP A 1 104 ? 10.294 3.745 -17.556 1.00 96.00 104 ASP A C 1
ATOM 837 O O . ASP A 1 104 ? 11.320 3.565 -18.216 1.00 96.00 104 ASP A O 1
ATOM 841 N N . GLY A 1 105 ? 9.082 3.695 -18.126 1.00 92.44 105 GLY A N 1
ATOM 842 C CA . GLY A 1 105 ? 8.846 3.434 -19.552 1.00 92.44 105 GLY A CA 1
ATOM 843 C C . GLY A 1 105 ? 8.874 1.952 -19.944 1.00 92.44 105 GLY A C 1
ATOM 844 O O . GLY A 1 105 ? 8.929 1.643 -21.133 1.00 92.44 105 GLY A O 1
ATOM 845 N N . LEU A 1 106 ? 8.847 1.027 -18.975 1.00 92.19 106 LEU A N 1
ATOM 846 C CA . LEU A 1 106 ? 8.793 -0.421 -19.224 1.00 92.19 106 LEU A CA 1
ATOM 847 C C . LEU A 1 106 ? 7.607 -0.812 -20.105 1.00 92.19 106 LEU A C 1
ATOM 849 O O . LEU A 1 106 ? 7.784 -1.576 -21.056 1.00 92.19 106 LEU A O 1
ATOM 853 N N . GLY A 1 107 ? 6.414 -0.291 -19.801 1.00 91.12 107 GLY A N 1
ATOM 854 C CA . GLY A 1 107 ? 5.220 -0.578 -20.590 1.00 91.12 107 GLY A CA 1
ATOM 855 C C . GLY A 1 107 ? 5.364 -0.124 -22.041 1.00 91.12 107 GLY A C 1
ATOM 856 O O . GLY A 1 107 ? 5.076 -0.894 -22.955 1.00 91.12 107 GLY A O 1
ATOM 857 N N . ASP A 1 108 ? 5.881 1.092 -22.243 1.00 90.62 108 ASP A N 1
ATOM 858 C CA . ASP A 1 108 ? 6.062 1.698 -23.567 1.00 90.62 108 ASP A CA 1
ATOM 859 C C . ASP A 1 108 ? 7.050 0.914 -24.439 1.00 90.62 108 ASP A C 1
ATOM 861 O O . ASP A 1 108 ? 6.754 0.618 -25.596 1.00 90.62 108 ASP A O 1
ATOM 865 N N . ASP A 1 109 ? 8.202 0.539 -23.886 1.00 91.62 109 ASP A N 1
ATOM 866 C CA . ASP A 1 109 ? 9.262 -0.122 -24.653 1.00 91.62 109 ASP A CA 1
ATOM 867 C C . ASP A 1 109 ? 8.935 -1.576 -25.009 1.00 91.62 109 ASP A C 1
ATOM 869 O O . ASP A 1 109 ? 9.350 -2.070 -26.059 1.00 91.62 109 ASP A O 1
ATOM 873 N N . LEU A 1 110 ? 8.222 -2.282 -24.127 1.00 89.56 110 LEU A N 1
ATOM 874 C CA . L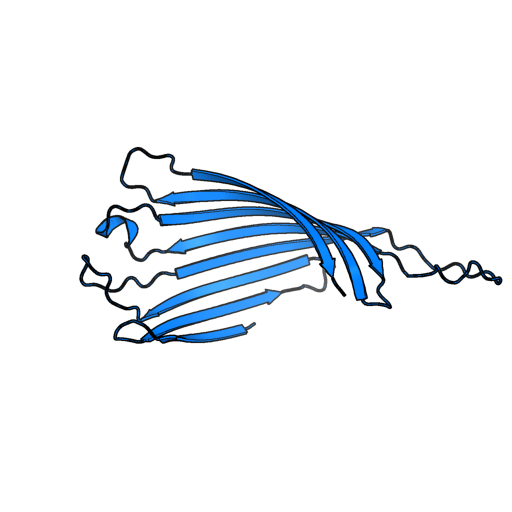EU A 1 110 ? 7.890 -3.697 -24.315 1.00 89.56 110 LEU A CA 1
ATOM 875 C C . LEU A 1 110 ? 6.494 -3.911 -24.913 1.00 89.56 110 LEU A C 1
ATOM 877 O O . LEU A 1 110 ? 6.139 -5.048 -25.225 1.00 89.56 110 LEU A O 1
ATOM 881 N N . GLY A 1 111 ? 5.698 -2.849 -25.064 1.00 89.50 111 GLY A N 1
ATOM 882 C CA . GLY A 1 111 ? 4.305 -2.939 -25.504 1.00 89.50 111 GLY A CA 1
ATOM 883 C C . GLY A 1 111 ? 3.435 -3.761 -24.549 1.00 89.50 111 GLY A C 1
ATOM 884 O O . GLY A 1 111 ? 2.502 -4.437 -24.987 1.00 89.50 111 GLY A O 1
ATOM 885 N N . ILE A 1 112 ? 3.768 -3.751 -23.255 1.00 90.25 112 ILE A N 1
ATOM 886 C CA . ILE A 1 112 ? 3.044 -4.476 -22.207 1.00 90.25 112 ILE A CA 1
ATOM 887 C C . ILE A 1 112 ? 2.251 -3.505 -21.344 1.00 90.25 112 ILE A C 1
ATOM 889 O O . ILE A 1 112 ? 2.613 -2.343 -21.178 1.00 90.25 112 ILE A O 1
ATOM 893 N N . TRP A 1 113 ? 1.185 -4.005 -20.729 1.00 93.19 113 TRP A N 1
ATOM 894 C CA . TRP A 1 113 ? 0.455 -3.215 -19.753 1.00 93.19 113 TRP A CA 1
ATOM 895 C C . TRP A 1 113 ? 1.214 -3.152 -18.424 1.00 93.19 113 TRP A C 1
ATOM 897 O O . TRP A 1 113 ? 1.812 -4.136 -17.983 1.00 93.19 113 TRP A O 1
ATOM 907 N N . THR A 1 114 ? 1.156 -2.000 -17.761 1.00 94.81 114 THR A N 1
ATOM 908 C CA . THR A 1 114 ? 1.726 -1.794 -16.421 1.00 94.81 114 THR A CA 1
ATOM 909 C C . THR A 1 114 ? 0.714 -1.105 -15.517 1.00 94.81 114 THR A C 1
ATOM 911 O O . THR A 1 114 ? -0.229 -0.457 -15.975 1.00 94.81 114 THR A O 1
ATOM 914 N N . VAL A 1 115 ? 0.869 -1.255 -14.203 1.00 96.81 115 VAL A N 1
ATOM 915 C CA . VAL A 1 115 ? 0.024 -0.525 -13.252 1.00 96.81 115 VAL A CA 1
ATOM 916 C C . VAL A 1 115 ? 0.451 0.940 -13.239 1.00 96.81 115 VAL A C 1
ATOM 918 O O . VAL A 1 115 ? 1.642 1.234 -13.177 1.00 96.81 115 VAL A O 1
ATOM 921 N N . LYS A 1 116 ? -0.520 1.855 -13.287 1.00 97.00 116 LYS A N 1
ATOM 922 C CA . LYS A 1 116 ? -0.304 3.305 -13.225 1.00 97.00 116 LYS A CA 1
ATOM 923 C C . LYS A 1 116 ? -0.548 3.854 -11.830 1.00 97.00 116 LYS A C 1
ATOM 925 O O . LYS A 1 116 ? 0.319 4.491 -11.236 1.00 97.00 116 LYS A O 1
ATOM 930 N N . ASP A 1 117 ? -1.748 3.621 -11.330 1.00 98.19 117 ASP A N 1
ATOM 931 C CA . ASP A 1 117 ? -2.220 4.134 -10.058 1.00 98.19 117 ASP A CA 1
ATOM 932 C C . ASP A 1 117 ? -3.247 3.175 -9.460 1.00 98.19 117 ASP A C 1
ATOM 934 O O . ASP A 1 117 ? -3.789 2.296 -10.138 1.00 98.19 117 ASP A O 1
ATOM 938 N N . ARG A 1 118 ? -3.473 3.299 -8.156 1.00 98.44 118 ARG A N 1
ATOM 939 C CA . ARG A 1 118 ? -4.465 2.500 -7.451 1.00 98.44 118 ARG A CA 1
ATOM 940 C C . ARG A 1 118 ? -5.080 3.277 -6.302 1.00 98.44 118 ARG A C 1
ATOM 942 O O . ARG A 1 118 ? -4.380 3.908 -5.514 1.00 98.44 118 ARG A O 1
ATOM 949 N N . TYR A 1 119 ? -6.394 3.149 -6.185 1.00 98.38 119 TYR A N 1
ATOM 950 C CA . TYR A 1 119 ? -7.183 3.638 -5.065 1.00 98.38 119 TYR A CA 1
ATOM 951 C C . TYR A 1 119 ? -7.775 2.444 -4.323 1.00 98.38 119 TYR A C 1
ATOM 953 O O . TYR A 1 119 ? -8.454 1.617 -4.934 1.00 98.38 119 TYR A O 1
ATOM 961 N N . SER A 1 120 ? -7.548 2.373 -3.016 1.00 98.38 120 SER A N 1
ATOM 962 C CA . SER A 1 120 ? -8.145 1.364 -2.143 1.00 98.38 120 SER A CA 1
ATOM 963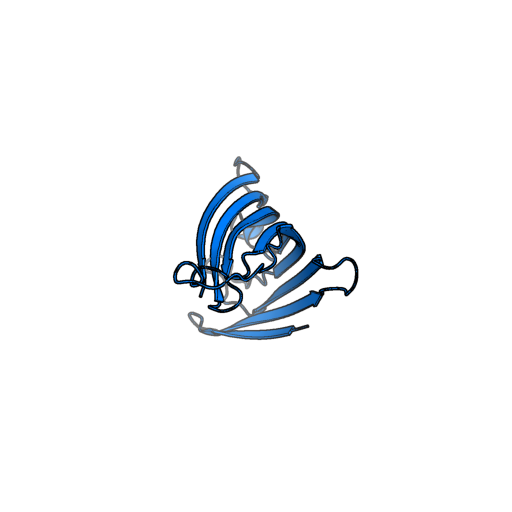 C C . SER A 1 120 ? -8.950 2.022 -1.030 1.00 98.38 120 SER A C 1
ATOM 965 O O . SER A 1 120 ? -8.518 3.008 -0.428 1.00 98.38 120 SER A O 1
ATOM 967 N N . VAL A 1 121 ? -10.112 1.444 -0.739 1.00 98.38 121 VAL A N 1
ATOM 968 C CA . VAL A 1 121 ? -10.961 1.783 0.406 1.00 98.38 121 VAL A CA 1
ATOM 969 C C . VAL A 1 121 ? -11.232 0.501 1.170 1.00 98.38 121 VAL A C 1
ATOM 971 O O . VAL A 1 121 ? -11.773 -0.450 0.607 1.00 98.38 121 VAL A O 1
ATOM 974 N N . GLY A 1 122 ? -10.854 0.468 2.442 1.00 97.56 122 GLY A N 1
ATOM 975 C CA . GLY A 1 122 ? -10.994 -0.711 3.282 1.00 97.56 122 GLY A CA 1
ATOM 976 C C . GLY A 1 122 ? -11.637 -0.408 4.623 1.00 97.56 122 GLY A C 1
ATOM 977 O O . GLY A 1 122 ? -11.572 0.715 5.123 1.00 97.56 122 GLY A O 1
ATOM 978 N N . ALA A 1 123 ? -12.243 -1.434 5.207 1.00 96.31 123 ALA A N 1
ATOM 979 C CA . ALA A 1 123 ? -12.709 -1.415 6.581 1.00 96.31 123 ALA A CA 1
ATOM 980 C C . ALA A 1 123 ? -12.396 -2.745 7.270 1.00 96.31 123 ALA A C 1
ATOM 982 O O . ALA A 1 123 ? -12.551 -3.812 6.670 1.00 96.31 123 ALA A O 1
ATOM 983 N N . ARG A 1 124 ? -11.996 -2.685 8.539 1.00 94.38 124 ARG A N 1
ATOM 984 C CA . ARG A 1 124 ? -11.784 -3.837 9.421 1.00 94.38 124 ARG A CA 1
ATOM 985 C C . ARG A 1 124 ? -12.637 -3.666 10.668 1.00 94.38 124 ARG A C 1
ATOM 987 O O . ARG A 1 124 ? -12.469 -2.700 11.398 1.00 94.38 124 ARG A O 1
ATOM 994 N N . TYR A 1 125 ? -13.508 -4.628 10.937 1.00 92.00 125 TYR A N 1
ATOM 995 C CA . TYR A 1 125 ? -14.307 -4.694 12.156 1.00 92.00 125 TYR A CA 1
ATOM 996 C C . TYR A 1 125 ? -13.841 -5.869 13.013 1.00 92.00 125 TYR A C 1
ATOM 998 O O . TYR A 1 125 ? -13.927 -7.026 12.586 1.00 92.00 125 TYR A O 1
ATOM 1006 N N . SER A 1 126 ? -13.357 -5.576 14.220 1.00 89.88 126 SER A N 1
ATOM 1007 C CA . SER A 1 126 ? -13.029 -6.610 15.205 1.00 89.88 126 SER A CA 1
ATOM 1008 C C . SER A 1 126 ? -14.262 -6.875 16.062 1.00 89.88 126 SER A C 1
ATOM 1010 O O . SER A 1 126 ? -14.674 -6.029 16.852 1.00 89.88 126 SER A O 1
ATOM 1012 N N . PHE A 1 127 ? -14.874 -8.045 15.884 1.00 86.94 127 PHE A N 1
ATOM 1013 C CA . PHE A 1 127 ? -16.061 -8.455 16.644 1.00 86.94 127 PHE A CA 1
ATOM 1014 C C . PHE A 1 127 ? -15.697 -9.120 17.978 1.00 86.94 127 PHE A C 1
ATOM 1016 O O . PHE A 1 127 ? -16.563 -9.348 18.823 1.00 86.94 127 PHE A O 1
ATOM 1023 N N . TYR A 1 128 ? -14.419 -9.447 18.163 1.00 84.06 128 TYR A N 1
ATOM 1024 C CA . TYR A 1 128 ? -13.858 -9.900 19.423 1.00 84.06 128 TYR A CA 1
ATOM 1025 C C . TYR A 1 128 ? -12.447 -9.335 19.564 1.00 84.06 128 TYR A C 1
ATOM 1027 O O . TYR A 1 128 ? -11.630 -9.491 18.662 1.00 84.06 128 TYR A O 1
ATOM 1035 N N . ASN A 1 129 ? -12.159 -8.690 20.687 1.00 79.94 129 ASN A N 1
ATOM 1036 C CA . ASN A 1 129 ? -10.825 -8.210 21.019 1.00 79.94 129 ASN A CA 1
ATOM 1037 C C . ASN A 1 129 ? -10.641 -8.341 22.528 1.00 79.94 129 ASN A C 1
ATOM 1039 O O . ASN A 1 129 ? -11.330 -7.651 23.276 1.00 79.94 129 ASN A O 1
ATOM 1043 N N . ASP A 1 130 ? -9.778 -9.249 22.970 1.00 81.19 130 ASP A N 1
ATOM 1044 C CA . ASP A 1 130 ? -9.407 -9.404 24.372 1.00 81.19 130 ASP A CA 1
ATOM 1045 C C . ASP A 1 130 ? -8.015 -8.818 24.604 1.00 81.19 130 ASP A C 1
ATOM 1047 O O . ASP A 1 130 ? -6.995 -9.443 24.317 1.00 81.19 130 ASP A O 1
ATOM 1051 N N . GLU A 1 131 ? -7.982 -7.625 25.192 1.00 72.94 131 GLU A N 1
ATOM 1052 C CA . GLU A 1 131 ? -6.743 -6.893 25.475 1.00 72.94 131 GLU A CA 1
ATOM 1053 C C . GLU A 1 131 ? -5.805 -7.638 26.444 1.00 72.94 131 GLU A C 1
ATOM 1055 O O . GLU A 1 131 ? -4.611 -7.353 26.475 1.00 72.94 131 GLU A O 1
ATOM 1060 N N . THR A 1 132 ? -6.313 -8.594 27.235 1.00 77.69 132 THR A N 1
ATOM 1061 C CA . THR A 1 132 ? -5.488 -9.342 28.203 1.00 77.69 132 THR A CA 1
ATOM 1062 C C . THR A 1 132 ? -4.760 -10.515 27.558 1.00 77.69 132 THR A C 1
ATOM 1064 O O . THR A 1 132 ? -3.592 -10.747 27.863 1.00 77.69 132 THR A O 1
ATOM 1067 N N . SER A 1 133 ? -5.446 -11.281 26.704 1.00 81.12 133 SER A N 1
ATOM 1068 C CA . SER A 1 133 ? -4.834 -12.418 26.005 1.00 81.12 133 SER A CA 1
ATOM 1069 C C . SER A 1 133 ? -4.169 -12.035 24.685 1.00 81.12 133 SER A C 1
ATOM 1071 O O . SER A 1 133 ? -3.418 -12.848 24.162 1.00 81.12 133 SER A O 1
ATOM 1073 N N . GLY A 1 134 ? -4.442 -10.837 24.154 1.00 79.94 134 GLY A N 1
ATOM 1074 C CA . GLY A 1 134 ? -4.016 -10.421 22.814 1.00 79.94 134 GLY A CA 1
ATOM 1075 C C . GLY A 1 134 ? -4.905 -10.970 21.693 1.00 79.94 134 GLY A C 1
ATOM 1076 O O . GLY A 1 134 ? -4.729 -10.598 20.535 1.00 79.94 134 GLY A O 1
ATOM 1077 N N . LEU A 1 135 ? -5.889 -11.817 22.024 1.00 85.69 135 LEU A N 1
ATOM 1078 C CA . LEU A 1 135 ? -6.745 -12.470 21.042 1.00 85.69 135 LEU A CA 1
ATOM 1079 C C . LEU A 1 135 ? -7.691 -11.465 20.368 1.00 85.69 135 LEU A C 1
ATOM 1081 O O . LEU A 1 135 ? -8.593 -10.916 21.004 1.00 85.69 135 LEU A O 1
ATOM 1085 N N . ASN A 1 136 ? -7.565 -11.313 19.054 1.00 86.00 136 ASN A N 1
ATOM 1086 C CA . ASN A 1 136 ? -8.441 -10.492 18.222 1.00 86.00 136 ASN A CA 1
ATOM 1087 C C . ASN A 1 136 ? -9.056 -11.352 17.117 1.00 86.00 136 ASN A C 1
ATOM 1089 O O . ASN A 1 136 ? -8.337 -12.049 16.414 1.00 86.00 136 ASN A O 1
ATOM 1093 N N . ALA A 1 137 ? -10.373 -11.297 16.931 1.00 91.31 137 ALA A N 1
ATOM 1094 C CA . ALA A 1 137 ? -11.047 -11.884 15.780 1.00 91.31 137 ALA A CA 1
ATOM 1095 C C . ALA A 1 137 ? -11.803 -10.803 15.005 1.00 91.31 137 ALA A C 1
ATOM 1097 O O . ALA A 1 137 ? -12.534 -9.983 15.578 1.00 91.31 137 ALA A O 1
ATOM 1098 N N . PHE A 1 138 ? -11.637 -10.814 13.685 1.00 92.44 138 PHE A N 1
ATOM 1099 C CA . PHE A 1 138 ? -12.091 -9.725 12.832 1.00 92.44 138 PHE A CA 1
ATOM 1100 C C . PHE A 1 138 ? -12.597 -10.189 11.471 1.00 92.44 138 PHE A C 1
ATOM 1102 O O . PHE A 1 138 ? -12.264 -11.266 10.969 1.00 92.44 138 PHE A O 1
ATOM 1109 N N . VAL A 1 139 ? -13.381 -9.312 10.852 1.00 96.19 139 VAL A N 1
ATOM 1110 C CA . VAL A 1 139 ? -13.719 -9.344 9.431 1.00 96.19 139 VAL A CA 1
ATOM 1111 C C . VAL A 1 139 ? -13.234 -8.051 8.786 1.00 96.19 139 VAL A C 1
ATOM 1113 O O . VAL A 1 139 ? -13.333 -6.977 9.377 1.00 96.19 139 VAL A O 1
ATOM 1116 N N . ALA A 1 140 ? -12.687 -8.142 7.582 1.00 96.38 140 ALA A N 1
ATOM 1117 C CA . ALA A 1 140 ? -12.237 -6.994 6.814 1.00 96.38 140 ALA A CA 1
ATOM 1118 C C . ALA A 1 140 ? -12.697 -7.093 5.361 1.00 96.38 140 ALA A C 1
ATOM 1120 O O . ALA A 1 140 ? -12.769 -8.187 4.795 1.00 96.38 140 ALA A O 1
ATOM 1121 N N . GLY A 1 141 ? -12.985 -5.940 4.770 1.00 97.94 141 GLY A N 1
ATOM 1122 C CA . GLY A 1 141 ? -13.287 -5.789 3.355 1.00 97.94 141 GLY A CA 1
ATOM 1123 C C . GLY A 1 141 ? -12.444 -4.681 2.737 1.00 97.94 141 GLY A C 1
ATOM 1124 O O . GLY A 1 141 ? -12.213 -3.661 3.382 1.00 97.94 141 GLY A O 1
ATOM 1125 N N . GLU A 1 142 ? -12.002 -4.867 1.497 1.00 98.06 142 GLU A N 1
ATOM 1126 C CA . GLU A 1 142 ? -11.306 -3.844 0.711 1.00 98.06 142 GLU A CA 1
ATOM 1127 C C . GLU A 1 142 ? -11.884 -3.807 -0.703 1.00 98.06 142 GLU A C 1
ATOM 1129 O O . GLU A 1 142 ? -11.967 -4.831 -1.380 1.00 98.06 142 GLU A O 1
ATOM 1134 N N . TYR A 1 143 ? -12.251 -2.612 -1.152 1.00 98.38 143 TYR A N 1
ATOM 1135 C CA . TYR A 1 143 ? -12.467 -2.309 -2.557 1.00 98.38 143 TYR A CA 1
ATOM 1136 C C . TYR A 1 143 ? -11.218 -1.652 -3.130 1.00 98.38 143 TYR A C 1
ATOM 1138 O O . TYR A 1 143 ? -10.654 -0.744 -2.515 1.00 98.38 143 TYR A O 1
ATOM 1146 N N . ARG A 1 144 ? -10.826 -2.068 -4.331 1.00 98.25 144 ARG A N 1
ATOM 1147 C CA . ARG A 1 144 ? -9.644 -1.569 -5.024 1.00 98.25 144 ARG A CA 1
ATOM 1148 C C . ARG A 1 144 ? -9.972 -1.253 -6.474 1.00 98.25 144 ARG A C 1
ATOM 1150 O O . ARG A 1 144 ? -10.486 -2.105 -7.191 1.00 98.25 144 ARG A O 1
ATOM 1157 N N . ARG A 1 145 ? -9.605 -0.054 -6.919 1.00 98.25 145 ARG A N 1
ATOM 1158 C CA . ARG A 1 145 ? -9.616 0.344 -8.328 1.00 98.25 145 ARG A CA 1
ATOM 1159 C C . ARG A 1 145 ? -8.189 0.608 -8.781 1.00 98.25 145 ARG A C 1
ATOM 1161 O O . ARG A 1 145 ? -7.529 1.489 -8.237 1.00 98.25 145 ARG A O 1
ATOM 1168 N N . THR A 1 146 ? -7.730 -0.144 -9.771 1.00 98.31 146 THR A N 1
ATOM 1169 C CA . THR A 1 146 ? -6.376 -0.062 -10.326 1.00 98.31 146 THR A CA 1
ATOM 1170 C C . THR A 1 146 ? -6.447 0.512 -11.738 1.00 98.31 146 THR A C 1
ATOM 1172 O O . THR A 1 146 ? -7.096 -0.082 -12.595 1.00 98.31 146 THR A O 1
ATOM 1175 N N . GLY A 1 147 ? -5.795 1.647 -11.984 1.00 97.62 147 GLY A N 1
ATOM 1176 C CA . GLY A 1 147 ? -5.569 2.195 -13.319 1.00 97.62 147 GLY A CA 1
ATOM 1177 C C . GLY A 1 147 ? -4.353 1.548 -13.983 1.00 97.62 147 GLY A C 1
ATOM 1178 O O . GLY A 1 147 ? -3.332 1.298 -13.334 1.00 97.62 147 GLY A O 1
ATOM 1179 N N . LEU A 1 148 ? -4.451 1.279 -15.281 1.00 96.25 148 LEU A N 1
ATOM 1180 C CA . LEU A 1 148 ? -3.432 0.597 -16.077 1.00 96.25 148 LEU A CA 1
ATOM 1181 C C . LEU A 1 148 ? -2.917 1.516 -17.192 1.00 96.25 148 LEU A C 1
ATOM 1183 O O . LEU A 1 148 ? -3.684 2.249 -17.817 1.00 96.25 148 LEU A O 1
ATOM 1187 N N . ARG A 1 149 ? -1.613 1.454 -17.469 1.00 94.31 149 ARG A N 1
ATOM 1188 C CA . ARG A 1 149 ? -1.042 1.898 -18.747 1.00 94.31 149 ARG A CA 1
ATOM 1189 C C . ARG A 1 149 ? -1.225 0.756 -19.736 1.00 94.31 149 ARG A C 1
ATOM 1191 O O . ARG A 1 149 ? -0.889 -0.379 -19.406 1.00 94.31 149 ARG A O 1
ATOM 1198 N N . THR A 1 150 ? -1.796 1.037 -20.901 1.00 91.12 150 THR A N 1
ATOM 1199 C CA . THR A 1 150 ? -2.132 0.012 -21.896 1.00 91.12 150 THR A CA 1
ATOM 1200 C C . THR A 1 150 ? -1.728 0.476 -23.293 1.00 91.12 150 THR A C 1
ATOM 1202 O O . THR A 1 150 ? -1.786 1.668 -23.593 1.00 91.12 150 THR A O 1
ATOM 1205 N N . HIS A 1 151 ? -1.317 -0.474 -24.136 1.00 84.38 151 HIS A N 1
ATOM 1206 C CA . HIS A 1 151 ? -0.776 -0.229 -25.488 1.00 84.38 151 HIS A CA 1
ATOM 1207 C C . HIS A 1 151 ? -1.547 -0.975 -26.580 1.00 84.38 151 HIS A C 1
ATOM 1209 O O . HIS A 1 151 ? -1.171 -0.973 -27.748 1.00 84.38 151 HIS A O 1
ATOM 1215 N N . THR A 1 152 ? -2.643 -1.615 -26.190 1.00 79.75 152 THR A N 1
ATOM 1216 C CA . THR A 1 152 ? -3.598 -2.301 -27.060 1.00 79.75 152 THR A CA 1
ATOM 1217 C C . THR A 1 152 ? -5.007 -1.922 -26.620 1.00 79.75 152 THR A C 1
ATOM 1219 O O . THR A 1 152 ? -5.176 -1.430 -25.505 1.00 79.75 152 THR A O 1
ATOM 1222 N N . ASP A 1 153 ? -6.023 -2.234 -27.426 1.00 80.81 153 ASP A N 1
ATOM 1223 C CA . ASP A 1 153 ? -7.433 -2.097 -27.033 1.00 80.81 153 ASP A CA 1
ATOM 1224 C C . ASP A 1 153 ? -7.792 -3.085 -25.907 1.00 80.81 153 ASP A C 1
ATOM 1226 O O . ASP A 1 153 ? -8.344 -4.164 -26.123 1.00 80.81 153 ASP A O 1
ATOM 1230 N N . MET A 1 154 ? -7.441 -2.724 -24.676 1.00 85.31 154 MET A N 1
ATOM 1231 C CA . MET A 1 154 ? -7.828 -3.409 -23.449 1.00 85.31 154 MET A CA 1
ATOM 1232 C C . MET A 1 154 ? -8.404 -2.397 -22.457 1.00 85.31 154 MET A C 1
ATOM 1234 O O . MET A 1 154 ? -8.194 -1.191 -22.579 1.00 85.31 154 MET A O 1
ATOM 1238 N N . LYS A 1 155 ? -9.145 -2.884 -21.457 1.00 87.06 155 LYS A N 1
ATOM 1239 C CA . LYS A 1 155 ? -9.684 -2.020 -20.403 1.00 87.06 155 LYS A CA 1
ATOM 1240 C C . LYS A 1 155 ? -8.522 -1.394 -19.620 1.00 87.06 155 LYS A C 1
ATOM 1242 O O . LYS A 1 155 ? -7.659 -2.104 -19.116 1.00 87.06 155 LYS A O 1
ATOM 1247 N N . ASP A 1 156 ? -8.548 -0.077 -19.475 1.00 92.25 156 ASP A N 1
ATOM 1248 C CA . ASP A 1 156 ? -7.532 0.728 -18.783 1.00 92.25 156 ASP A CA 1
ATOM 1249 C C . ASP A 1 156 ? -7.643 0.692 -17.248 1.00 92.25 156 ASP A C 1
ATOM 1251 O O . ASP A 1 156 ? -6.948 1.419 -16.539 1.00 92.25 156 ASP A O 1
ATOM 1255 N N . SER A 1 157 ? -8.555 -0.121 -16.716 1.00 95.38 157 SER A N 1
ATOM 1256 C CA . SER A 1 157 ? -8.878 -0.154 -15.296 1.00 95.38 157 SER A CA 1
ATOM 1257 C C . SER A 1 157 ? -9.401 -1.513 -14.837 1.00 95.38 157 SER A C 1
ATOM 1259 O O . SER A 1 157 ? -10.163 -2.188 -15.533 1.00 95.38 157 SER A O 1
ATOM 1261 N N . ASN A 1 158 ? -9.035 -1.899 -13.619 1.00 96.25 158 ASN A N 1
ATOM 1262 C CA . ASN A 1 158 ? -9.494 -3.113 -12.955 1.00 96.25 158 ASN A CA 1
ATOM 1263 C C . ASN A 1 158 ? -10.132 -2.775 -11.604 1.00 96.25 158 ASN A C 1
ATOM 1265 O O . ASN A 1 158 ? -9.590 -1.960 -10.858 1.00 96.25 158 ASN A O 1
ATOM 1269 N N . ASP A 1 159 ? -11.259 -3.409 -11.289 1.00 97.81 159 ASP A N 1
ATOM 1270 C CA . ASP A 1 159 ? -11.990 -3.211 -10.037 1.00 97.81 159 ASP A CA 1
ATOM 1271 C C . ASP A 1 159 ? -12.040 -4.554 -9.290 1.00 97.81 159 ASP A C 1
ATOM 1273 O O . ASP A 1 159 ? -12.424 -5.575 -9.860 1.00 97.81 159 ASP A O 1
ATOM 1277 N N . GLU A 1 160 ? -11.625 -4.566 -8.025 1.00 97.62 160 GLU A N 1
ATOM 1278 C CA . GLU A 1 160 ? -11.458 -5.778 -7.220 1.00 97.62 160 GLU A CA 1
ATOM 1279 C C . GLU A 1 160 ? -12.090 -5.601 -5.839 1.00 97.62 160 GLU A C 1
ATOM 1281 O O . GLU A 1 160 ? -12.076 -4.510 -5.262 1.00 97.62 160 GLU A O 1
ATOM 1286 N N . PHE A 1 161 ? -12.615 -6.696 -5.288 1.00 97.81 161 PHE A N 1
ATOM 1287 C CA . PHE A 1 161 ? -13.145 -6.734 -3.933 1.00 97.81 161 PHE A CA 1
ATOM 1288 C C . PHE A 1 161 ? -12.534 -7.897 -3.162 1.00 97.81 161 PHE A C 1
ATOM 1290 O O . PHE A 1 161 ? -12.516 -9.034 -3.635 1.00 97.81 161 PHE A O 1
ATOM 1297 N N . TYR A 1 162 ? -12.058 -7.606 -1.960 1.00 97.19 162 TYR A N 1
ATOM 1298 C CA . TYR A 1 162 ? -11.410 -8.559 -1.077 1.00 97.19 162 TYR A CA 1
ATOM 1299 C C . TYR A 1 162 ? -12.193 -8.659 0.222 1.00 97.19 162 TYR A C 1
ATOM 1301 O O . TYR A 1 162 ? -12.593 -7.647 0.792 1.00 97.19 162 TYR A O 1
ATOM 1309 N N . LEU A 1 163 ? -12.370 -9.884 0.708 1.00 97.50 163 LEU A N 1
ATOM 1310 C CA . LEU A 1 163 ? -12.925 -10.173 2.023 1.00 97.50 163 LEU A CA 1
ATOM 1311 C C . LEU A 1 163 ? -11.956 -11.065 2.784 1.00 97.50 163 LEU A C 1
ATOM 1313 O O . LEU A 1 163 ? -11.424 -12.034 2.238 1.00 97.50 163 LEU A O 1
ATOM 1317 N N . ARG A 1 164 ? -11.742 -10.750 4.058 1.00 95.38 164 ARG A N 1
ATOM 1318 C CA . ARG A 1 164 ? -10.897 -11.527 4.961 1.00 95.38 164 ARG A CA 1
ATOM 1319 C C . ARG A 1 164 ? -11.615 -11.726 6.285 1.00 95.38 164 ARG A C 1
ATOM 1321 O O . ARG A 1 164 ? -12.193 -10.791 6.826 1.00 95.38 164 ARG A O 1
ATOM 1328 N N . VAL A 1 165 ? -11.513 -12.932 6.823 1.00 95.75 165 VAL A N 1
ATOM 1329 C CA . VAL A 1 165 ? -11.784 -13.231 8.231 1.00 95.75 165 VAL A CA 1
ATOM 1330 C C . VAL A 1 165 ? -10.461 -13.675 8.837 1.00 95.75 165 VAL A C 1
ATOM 1332 O O . VAL A 1 165 ? -9.721 -14.420 8.192 1.00 95.75 165 VAL A O 1
ATOM 1335 N N . GLY A 1 166 ? -10.133 -13.182 10.025 1.00 92.62 166 GLY A N 1
ATOM 1336 C CA . GLY A 1 166 ? -8.848 -13.458 10.657 1.00 92.62 166 GLY A CA 1
ATOM 1337 C C . GLY A 1 166 ? -8.936 -13.533 12.171 1.00 92.62 166 GLY A C 1
ATOM 1338 O O . GLY A 1 166 ? -9.907 -13.072 12.776 1.00 92.62 166 GLY A O 1
ATOM 1339 N N . VAL A 1 167 ? -7.907 -14.151 12.748 1.00 91.44 167 VAL A N 1
ATOM 1340 C CA . VAL A 1 167 ? -7.674 -14.235 14.186 1.00 91.44 167 VAL A CA 1
ATOM 1341 C C . VAL A 1 167 ? -6.199 -13.927 14.440 1.00 91.44 167 VAL A C 1
ATOM 1343 O O . VAL A 1 167 ? -5.343 -14.585 13.849 1.00 91.44 167 VAL A O 1
ATOM 1346 N N . ASP A 1 168 ? -5.929 -12.958 15.310 1.00 85.88 168 ASP A N 1
ATOM 1347 C CA . ASP A 1 168 ? -4.597 -12.545 15.761 1.00 85.88 168 ASP A CA 1
ATOM 1348 C C . ASP A 1 168 ? -4.451 -12.879 17.263 1.00 85.88 168 ASP A C 1
ATOM 1350 O O . ASP A 1 168 ? -5.461 -12.930 17.971 1.00 85.88 168 ASP A O 1
ATOM 1354 N N . PHE A 1 169 ? -3.231 -13.149 17.742 1.00 82.38 169 PHE A N 1
ATOM 1355 C CA . PHE A 1 169 ? -2.915 -13.526 19.130 1.00 82.38 169 PHE A CA 1
ATOM 1356 C C . PHE A 1 169 ? -1.613 -12.880 19.612 1.00 82.38 169 PHE A C 1
ATOM 1358 O O . PHE A 1 169 ? -0.755 -12.572 18.750 1.00 82.38 169 PHE A O 1
#

Sequence (169 aa):
MFGSYLSEPGWGRRNETVNAGFSLSPSFPEGLRIDAEYMKALKREEYAGAGRQYKEAVFSVTAAYEFVLRKRESRGGGLFAERRAHLISEPLEVALRYEYFDDDGLGDDLGIWTVKDRYSVGARYSFYNDETSGLNAFVAGEYRRTGLRTHTDMKDSNDEFYLRVGVDF

Secondary structure (DSSP, 8-state):
-EEEEEEEE-SSSEEEEEEEEEEE--SSSTTEEEEEEEEEEEE-PPPTTT-S----EEEEEEEEEEEEEEE-------SSSGGG---BEEEEEEEEEEEEEE-TTHHHHHT--EEEEEEEEEEEEEEEEBTTT--EEEEEEEEEEEEEE-SSSS-SEEEEEEEEEEEE-

Radius of gyration: 22.3 Å; chains: 1; bounding box: 44×34×70 Å